Protein AF-A0A5K1DLA3-F1 (afdb_monomer_lite)

InterPro domains:
  IPR001357 BRCT domain [PF16770] (2-63)
  IPR001357 BRCT domain [PS50172] (1-63)
  IPR036420 BRCT domain superfamily [G3DSA:3.40.50.10190] (1-87)
  IPR036420 BRCT domain superfamily [SSF52113] (6-79)
  IPR051579 DNA Damage Response and Transcriptional Regulator [PTHR23196] (1-90)

Organism: NCBI:txid210225

Sequence (90 aa):
ILSRLGIYTASSSSDATHFVTDKFVRTRNMLESMALGKPVVTPSWLESCGQACCFIDEKKYILRDAKKEREIGFNMASSLVHAGQKPLLQ

Structure (mmCIF, N/CA/C/O backbone):
data_AF-A0A5K1DLA3-F1
#
_entry.id   AF-A0A5K1DLA3-F1
#
loop_
_atom_site.group_PDB
_atom_site.id
_atom_site.type_symbol
_atom_site.label_atom_id
_atom_site.label_alt_id
_atom_site.label_comp_id
_atom_site.label_asym_id
_atom_site.label_entity_id
_atom_site.label_seq_id
_atom_site.pdbx_PDB_ins_code
_atom_site.Cartn_x
_atom_site.Cartn_y
_atom_site.Cartn_z
_atom_site.occupancy
_atom_site.B_iso_or_equiv
_atom_site.auth_seq_id
_atom_site.auth_comp_id
_atom_site.auth_asym_id
_atom_site.auth_atom_id
_atom_site.pdbx_PDB_model_num
ATOM 1 N N . ILE A 1 1 ? 15.746 -8.686 -6.091 1.00 68.06 1 ILE A N 1
ATOM 2 C CA . ILE A 1 1 ? 14.362 -9.184 -6.305 1.00 68.06 1 ILE A CA 1
ATOM 3 C C . ILE A 1 1 ? 13.557 -8.162 -7.103 1.00 68.06 1 ILE A C 1
ATOM 5 O O . ILE A 1 1 ? 13.155 -8.488 -8.207 1.00 68.06 1 ILE A O 1
ATOM 9 N N . LEU A 1 2 ? 13.427 -6.922 -6.619 1.00 79.88 2 LEU A N 1
ATOM 10 C CA . LEU A 1 2 ? 12.640 -5.860 -7.269 1.00 79.88 2 LEU A CA 1
ATOM 11 C C . LEU A 1 2 ? 13.045 -5.568 -8.726 1.00 79.88 2 LEU A C 1
ATOM 13 O O . LEU A 1 2 ? 12.210 -5.661 -9.617 1.00 79.88 2 LEU A O 1
ATOM 17 N N . SER A 1 3 ? 14.335 -5.331 -8.989 1.00 82.19 3 SER A N 1
ATOM 18 C CA . SER A 1 3 ? 14.838 -5.035 -10.343 1.00 82.19 3 SER A CA 1
ATOM 19 C C . SER A 1 3 ? 14.603 -6.161 -11.355 1.00 82.19 3 SER A C 1
ATOM 21 O O . SER A 1 3 ? 14.342 -5.890 -12.521 1.00 82.19 3 SER A O 1
ATOM 23 N N . ARG A 1 4 ? 14.644 -7.427 -10.913 1.00 87.06 4 ARG A N 1
ATOM 24 C CA . ARG A 1 4 ? 14.379 -8.602 -11.764 1.00 87.06 4 ARG A CA 1
ATOM 25 C C . ARG A 1 4 ? 12.924 -8.674 -12.232 1.00 87.06 4 ARG A C 1
ATOM 27 O O . ARG A 1 4 ? 12.668 -9.260 -13.273 1.00 87.06 4 ARG A O 1
ATOM 34 N N . LEU A 1 5 ? 11.998 -8.105 -11.461 1.00 88.88 5 LEU A N 1
ATOM 35 C CA . LEU A 1 5 ? 10.569 -8.048 -11.776 1.00 88.88 5 LEU A CA 1
ATOM 36 C C . LEU A 1 5 ? 10.160 -6.701 -12.392 1.00 88.88 5 LEU A C 1
ATOM 38 O O . LEU A 1 5 ? 8.973 -6.447 -12.556 1.00 88.88 5 LEU A O 1
ATOM 42 N N . GLY A 1 6 ? 11.119 -5.816 -12.696 1.00 90.06 6 GLY A N 1
ATOM 43 C CA . GLY A 1 6 ? 10.823 -4.466 -13.186 1.00 90.06 6 GLY A CA 1
ATOM 44 C C . GLY A 1 6 ? 10.107 -3.584 -12.156 1.00 90.06 6 GLY A C 1
ATOM 45 O O . GLY A 1 6 ? 9.385 -2.666 -12.532 1.00 90.06 6 GLY A O 1
ATOM 46 N N . ILE A 1 7 ? 10.270 -3.867 -10.859 1.00 91.62 7 ILE A N 1
ATOM 47 C CA . ILE A 1 7 ? 9.708 -3.049 -9.782 1.00 91.62 7 ILE A CA 1
ATOM 48 C C . ILE A 1 7 ? 10.683 -1.922 -9.456 1.00 91.62 7 ILE A C 1
ATOM 50 O O . ILE A 1 7 ? 11.862 -2.163 -9.180 1.00 91.62 7 ILE A O 1
ATOM 54 N N . TYR A 1 8 ? 10.153 -0.703 -9.404 1.00 93.19 8 TYR A N 1
ATOM 55 C CA . TYR A 1 8 ? 10.885 0.506 -9.048 1.00 93.19 8 TYR A CA 1
ATOM 56 C C . TYR A 1 8 ? 10.178 1.239 -7.913 1.00 93.19 8 TYR A C 1
ATOM 58 O O . TYR A 1 8 ? 8.959 1.161 -7.756 1.00 93.19 8 TYR A O 1
ATOM 66 N N . THR A 1 9 ? 10.951 1.969 -7.115 1.00 94.00 9 THR A N 1
ATOM 67 C CA . THR A 1 9 ? 10.406 2.874 -6.104 1.00 94.00 9 THR A CA 1
ATOM 68 C C . THR A 1 9 ? 9.866 4.126 -6.783 1.00 94.00 9 THR A C 1
ATOM 70 O O . THR A 1 9 ? 10.621 4.837 -7.446 1.00 94.00 9 THR A O 1
ATOM 73 N N . ALA A 1 10 ? 8.579 4.408 -6.602 1.00 95.31 10 ALA A N 1
ATOM 74 C CA . ALA A 1 10 ? 7.986 5.658 -7.058 1.00 95.31 10 ALA A CA 1
ATOM 75 C C . ALA A 1 10 ? 8.444 6.838 -6.184 1.00 95.31 10 ALA A C 1
ATOM 77 O O . ALA A 1 10 ? 8.613 6.700 -4.972 1.00 95.31 10 ALA A O 1
ATOM 78 N N . SER A 1 11 ? 8.618 8.006 -6.802 1.00 92.00 11 SER A N 1
ATOM 79 C CA . SER A 1 11 ? 8.931 9.271 -6.123 1.00 92.00 11 SER A CA 1
ATOM 80 C C . SER A 1 11 ? 7.694 9.941 -5.520 1.00 92.00 11 SER A C 1
ATOM 82 O O . SER A 1 11 ? 7.828 10.756 -4.607 1.00 92.00 11 SER A O 1
ATOM 84 N N . SER A 1 12 ? 6.496 9.605 -6.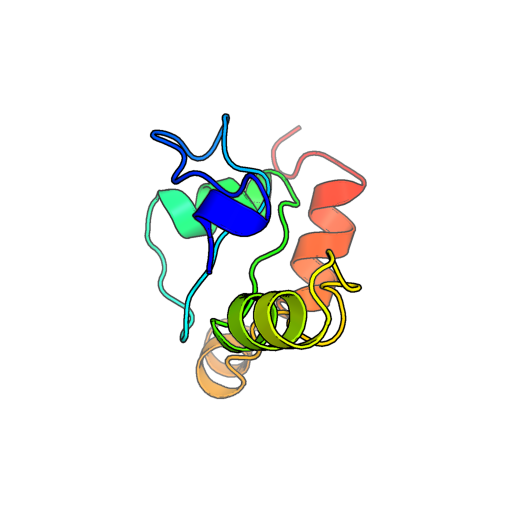010 1.00 92.38 12 SER A N 1
ATOM 85 C CA . SER A 1 12 ? 5.228 10.174 -5.558 1.00 92.38 12 SER A CA 1
ATOM 86 C C . SER A 1 12 ? 4.116 9.126 -5.492 1.00 92.38 12 SER A C 1
ATOM 88 O O . SER A 1 12 ? 4.155 8.095 -6.172 1.00 92.38 12 SER A O 1
ATOM 90 N N . SER A 1 13 ? 3.081 9.412 -4.698 1.00 90.44 13 SER A N 1
ATOM 91 C CA . SER A 1 13 ? 1.879 8.578 -4.637 1.00 90.44 13 SER A CA 1
ATOM 92 C C . SER A 1 13 ? 1.144 8.531 -5.968 1.00 90.44 13 SER A C 1
ATOM 94 O O . SER A 1 13 ? 0.447 7.556 -6.199 1.00 90.44 13 SER A O 1
ATOM 96 N N . SER A 1 14 ? 1.286 9.532 -6.843 1.00 89.94 14 SER A N 1
ATOM 97 C CA . SER A 1 14 ? 0.664 9.579 -8.175 1.00 89.94 14 SER A CA 1
ATOM 98 C C . SER A 1 14 ? 1.297 8.571 -9.136 1.00 89.94 14 SER A C 1
ATOM 100 O O . SER A 1 14 ? 0.565 7.881 -9.844 1.00 89.94 14 SER A O 1
ATOM 102 N N . ASP A 1 15 ? 2.621 8.413 -9.076 1.00 93.75 15 ASP A N 1
ATOM 103 C CA . ASP A 1 15 ? 3.391 7.501 -9.938 1.00 93.75 15 ASP A CA 1
ATOM 104 C C . ASP A 1 15 ? 3.408 6.056 -9.413 1.00 93.75 15 ASP A C 1
ATOM 106 O O . ASP A 1 15 ? 3.692 5.111 -10.147 1.00 93.75 15 ASP A O 1
ATOM 110 N N . ALA A 1 16 ? 3.115 5.865 -8.125 1.00 96.25 16 ALA A N 1
ATOM 111 C CA . ALA A 1 16 ? 3.083 4.548 -7.501 1.00 96.25 16 ALA A CA 1
ATOM 112 C C . ALA A 1 16 ? 1.908 3.700 -8.008 1.00 96.25 16 ALA A C 1
ATOM 114 O O . ALA A 1 16 ? 0.803 4.204 -8.188 1.00 96.25 16 ALA A O 1
ATOM 115 N N . THR A 1 17 ? 2.099 2.390 -8.156 1.00 95.88 17 THR A N 1
ATOM 116 C CA . THR A 1 17 ? 0.986 1.445 -8.376 1.00 95.88 17 THR A CA 1
ATOM 117 C C . THR A 1 17 ? 0.534 0.786 -7.077 1.00 95.88 17 THR A C 1
ATOM 119 O O . THR A 1 17 ? -0.651 0.537 -6.900 1.00 95.88 17 THR A O 1
ATOM 122 N N . HIS A 1 18 ? 1.468 0.550 -6.155 1.00 97.25 18 HIS A N 1
ATOM 123 C CA . HIS A 1 18 ? 1.240 -0.096 -4.865 1.00 97.25 18 HIS A CA 1
ATOM 124 C C . HIS A 1 18 ? 1.923 0.709 -3.763 1.00 97.25 18 HIS A C 1
ATOM 126 O O . HIS A 1 18 ? 3.000 1.273 -3.970 1.00 97.25 18 HIS A O 1
ATOM 132 N N . PHE A 1 19 ? 1.330 0.706 -2.575 1.00 97.62 19 PHE A N 1
ATOM 133 C CA . PHE A 1 19 ? 1.959 1.209 -1.362 1.00 97.62 19 PHE A CA 1
ATOM 134 C C . PHE A 1 19 ? 2.270 0.034 -0.434 1.00 97.62 19 PHE A C 1
ATOM 136 O O . PHE A 1 19 ? 1.368 -0.694 -0.025 1.00 97.62 19 PHE A O 1
ATOM 143 N N . VAL A 1 20 ? 3.548 -0.170 -0.114 1.00 97.44 20 VAL A N 1
ATOM 144 C CA . VAL A 1 20 ? 4.003 -1.322 0.679 1.00 97.44 20 VAL A CA 1
ATOM 145 C C . VAL A 1 20 ? 4.325 -0.876 2.101 1.00 97.44 20 VAL A C 1
ATOM 147 O O . VAL A 1 20 ? 5.153 0.012 2.300 1.00 97.44 20 VAL A O 1
ATOM 150 N N . THR A 1 21 ? 3.687 -1.486 3.098 1.00 97.69 21 THR A N 1
ATOM 151 C CA . THR A 1 21 ? 3.911 -1.178 4.518 1.00 97.69 21 THR A CA 1
ATOM 152 C C . THR A 1 21 ? 3.489 -2.340 5.423 1.00 97.69 21 THR A C 1
ATOM 154 O O . THR A 1 21 ? 2.683 -3.182 5.041 1.00 97.69 21 THR A O 1
ATOM 157 N N . ASP A 1 22 ? 4.036 -2.400 6.634 1.00 96.88 22 ASP A N 1
ATOM 158 C CA . ASP A 1 22 ? 3.745 -3.414 7.652 1.00 96.88 22 ASP A CA 1
ATOM 159 C C . ASP A 1 22 ? 2.620 -3.013 8.621 1.00 96.88 22 ASP A C 1
ATOM 161 O O . ASP A 1 22 ? 2.069 -3.871 9.311 1.00 96.88 22 ASP A O 1
ATOM 165 N N . LYS A 1 23 ? 2.262 -1.725 8.686 1.00 97.06 23 LYS A N 1
ATOM 166 C CA . LYS A 1 23 ? 1.301 -1.198 9.666 1.00 97.06 23 LYS A CA 1
ATOM 167 C C . LYS A 1 23 ? 0.531 0.007 9.151 1.00 97.06 23 LYS A C 1
ATOM 169 O O . LYS A 1 23 ? 0.983 0.727 8.263 1.00 97.06 23 LYS A O 1
ATOM 174 N N . PHE A 1 24 ? -0.617 0.281 9.768 1.00 97.88 24 PHE A N 1
ATOM 175 C CA . PHE A 1 24 ? -1.389 1.469 9.429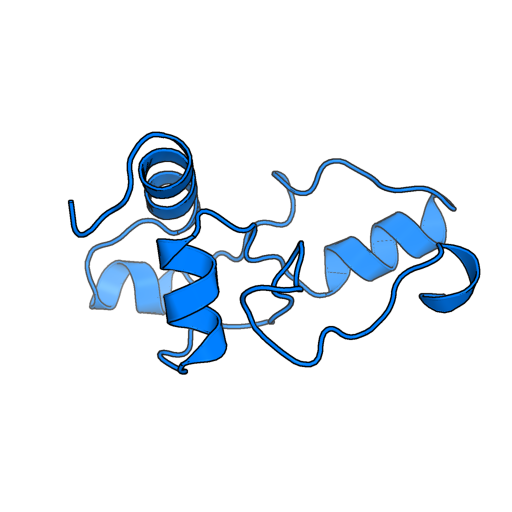 1.00 97.88 24 PHE A CA 1
ATOM 176 C C . PHE A 1 24 ? -0.808 2.717 10.104 1.00 97.88 24 PHE A C 1
ATOM 178 O O . PHE A 1 24 ? -0.797 2.838 11.331 1.00 97.88 24 PHE A O 1
ATOM 185 N N . VAL A 1 25 ? -0.377 3.688 9.296 1.00 96.31 25 VAL A N 1
ATOM 186 C CA . VAL A 1 25 ? 0.067 5.013 9.749 1.00 96.31 25 VAL A CA 1
ATOM 187 C C . VAL A 1 25 ? -0.514 6.108 8.862 1.00 96.31 25 VAL A C 1
ATOM 189 O O . VAL A 1 25 ? -0.496 6.019 7.643 1.00 96.31 25 VAL A O 1
ATOM 192 N N . ARG A 1 26 ? -0.994 7.202 9.458 1.00 95.44 26 ARG A N 1
ATOM 193 C CA . ARG A 1 26 ? -1.595 8.328 8.718 1.00 95.44 26 ARG A CA 1
ATOM 194 C C . ARG A 1 26 ? -0.540 9.255 8.100 1.00 95.44 26 ARG A C 1
ATOM 196 O O . ARG A 1 26 ? -0.534 10.455 8.356 1.00 95.44 26 ARG A O 1
ATOM 203 N N . THR A 1 27 ? 0.386 8.693 7.328 1.00 96.69 27 THR A N 1
ATOM 204 C CA . THR A 1 27 ? 1.337 9.468 6.524 1.00 96.69 27 THR A CA 1
ATOM 205 C C . THR A 1 27 ? 0.657 9.976 5.255 1.00 96.69 27 THR A C 1
ATOM 207 O O . THR A 1 27 ? -0.343 9.411 4.810 1.00 96.69 27 THR A O 1
ATOM 210 N N . ARG A 1 28 ? 1.222 11.029 4.646 1.00 95.56 28 ARG A N 1
ATOM 211 C CA . ARG A 1 28 ? 0.742 11.574 3.366 1.00 95.56 28 ARG A CA 1
ATOM 212 C C . ARG A 1 28 ? 0.597 10.471 2.313 1.00 95.56 28 ARG A C 1
ATOM 214 O O . ARG A 1 28 ? -0.500 10.255 1.817 1.00 95.56 28 ARG A O 1
ATOM 221 N N . ASN A 1 29 ? 1.672 9.725 2.057 1.00 95.44 29 ASN A N 1
ATOM 222 C CA . ASN A 1 29 ? 1.695 8.720 0.993 1.00 95.44 29 ASN A CA 1
ATOM 223 C C . ASN A 1 29 ? 0.684 7.592 1.223 1.00 95.44 29 ASN A C 1
ATOM 225 O O . ASN A 1 29 ? 0.090 7.097 0.269 1.00 95.44 29 ASN A O 1
ATOM 229 N N . MET A 1 30 ? 0.457 7.201 2.482 1.00 96.62 30 MET A N 1
ATOM 230 C CA . MET A 1 30 ? -0.530 6.174 2.800 1.00 96.62 30 MET A CA 1
ATOM 231 C C . MET A 1 30 ? -1.953 6.662 2.523 1.00 96.62 30 MET A C 1
ATOM 233 O O . MET A 1 30 ? -2.716 5.976 1.847 1.00 96.62 30 MET A O 1
ATOM 237 N N . LEU A 1 31 ? -2.303 7.854 3.009 1.00 96.12 31 LEU A N 1
ATOM 238 C CA . LEU A 1 31 ? -3.640 8.415 2.820 1.00 96.12 31 LEU A CA 1
ATOM 239 C C . LEU A 1 31 ? -3.921 8.753 1.352 1.00 96.12 31 LEU A C 1
ATOM 241 O O . LEU A 1 31 ? -5.021 8.490 0.879 1.00 96.12 31 LEU A O 1
ATOM 245 N N . GLU A 1 32 ? -2.935 9.274 0.620 1.00 95.56 32 GLU A N 1
ATOM 246 C CA . GLU A 1 32 ? -3.044 9.507 -0.825 1.00 95.56 32 GLU A CA 1
ATOM 247 C C . GLU A 1 32 ? -3.232 8.197 -1.593 1.00 95.56 32 GLU A C 1
ATOM 249 O O . GLU A 1 32 ? -4.123 8.107 -2.431 1.00 95.56 32 GLU A O 1
ATOM 254 N N . SER A 1 33 ? -2.453 7.157 -1.274 1.00 96.12 33 SER A N 1
ATOM 255 C CA . SER A 1 33 ? -2.612 5.840 -1.903 1.00 96.12 33 SER A CA 1
ATOM 256 C C . SER A 1 33 ? -4.009 5.273 -1.658 1.00 96.12 33 SER A C 1
ATOM 258 O O . SER A 1 33 ? -4.660 4.825 -2.598 1.00 96.12 33 SER A O 1
ATOM 260 N N . MET A 1 34 ? -4.511 5.370 -0.422 1.00 95.94 34 MET A N 1
ATOM 261 C CA . MET A 1 34 ? -5.873 4.950 -0.089 1.00 95.94 34 MET A CA 1
ATOM 262 C C . MET A 1 34 ? -6.933 5.763 -0.838 1.00 95.94 34 MET A C 1
ATOM 264 O O . MET A 1 34 ? -7.879 5.184 -1.363 1.00 95.94 34 MET A O 1
ATOM 268 N N . ALA A 1 35 ? -6.780 7.087 -0.910 1.00 94.75 35 ALA A N 1
ATOM 269 C CA . ALA A 1 35 ? -7.727 7.964 -1.595 1.00 94.75 35 ALA A CA 1
ATOM 270 C C . ALA A 1 35 ? -7.767 7.734 -3.112 1.00 94.75 35 ALA A C 1
ATOM 272 O O . ALA A 1 35 ? -8.819 7.897 -3.725 1.00 94.75 35 ALA A O 1
ATOM 273 N N . LEU A 1 36 ? -6.640 7.323 -3.696 1.00 93.69 36 LEU A N 1
ATOM 274 C CA . LEU A 1 36 ? -6.514 6.934 -5.100 1.00 93.69 36 LEU A CA 1
ATOM 275 C C . LEU A 1 36 ? -6.927 5.472 -5.362 1.00 93.69 36 LEU A C 1
ATOM 277 O O . LEU A 1 36 ? -6.781 5.002 -6.487 1.00 93.69 36 LEU A O 1
ATOM 281 N N . GLY A 1 37 ? -7.385 4.733 -4.344 1.00 94.88 37 GLY A N 1
ATOM 282 C CA . GLY A 1 37 ? -7.752 3.319 -4.473 1.00 94.88 37 GLY A CA 1
ATOM 283 C C . GLY A 1 37 ? -6.571 2.394 -4.781 1.00 94.88 37 GLY A C 1
ATOM 284 O O . GLY A 1 37 ? -6.770 1.282 -5.267 1.00 94.88 37 GLY A O 1
ATOM 285 N N . LYS A 1 38 ? -5.334 2.834 -4.521 1.00 95.62 38 LYS A N 1
ATOM 286 C CA . LYS A 1 38 ? -4.123 2.049 -4.778 1.00 95.62 38 LYS A CA 1
ATOM 287 C C . LYS A 1 38 ? -3.967 0.970 -3.710 1.00 95.62 38 LYS A C 1
ATOM 289 O O . LYS A 1 38 ? -4.111 1.283 -2.525 1.00 95.62 38 LYS A O 1
ATOM 294 N N . PRO A 1 39 ? -3.633 -0.278 -4.082 1.00 97.25 39 PRO A N 1
ATOM 295 C CA . PRO A 1 39 ? -3.422 -1.339 -3.112 1.00 97.25 39 PRO A CA 1
ATOM 296 C C . PRO A 1 39 ? -2.402 -0.948 -2.042 1.00 97.25 39 PRO A C 1
ATOM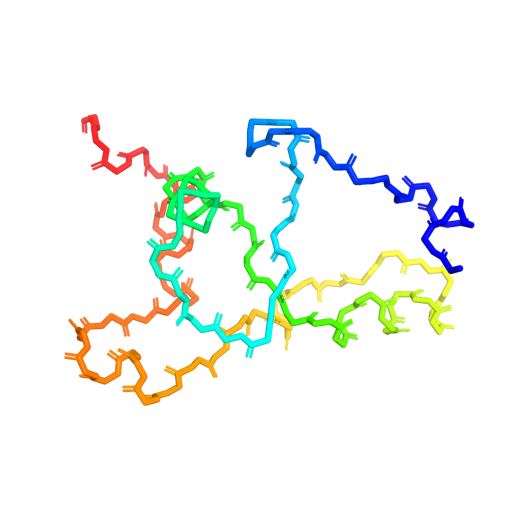 298 O O . PRO A 1 39 ? -1.271 -0.555 -2.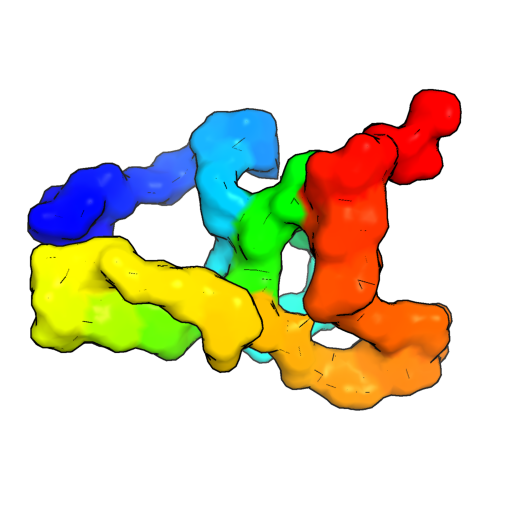343 1.00 97.25 39 PRO A O 1
ATOM 301 N N . VAL A 1 40 ? -2.809 -1.094 -0.783 1.00 98.06 40 VAL A N 1
ATOM 302 C CA . VAL A 1 40 ? -1.921 -1.005 0.374 1.00 98.06 40 VAL A CA 1
ATOM 303 C C . VAL A 1 40 ? -1.617 -2.426 0.826 1.00 98.06 40 VAL A C 1
ATOM 305 O O . VAL A 1 40 ? -2.496 -3.094 1.368 1.00 98.06 40 VAL A O 1
ATOM 308 N N . VAL A 1 41 ? -0.395 -2.895 0.586 1.00 98.38 41 VAL A N 1
ATOM 309 C CA . VAL A 1 41 ? 0.002 -4.302 0.758 1.00 98.38 41 VAL A CA 1
ATOM 310 C C . VAL A 1 41 ? 1.126 -4.472 1.773 1.00 98.38 41 VAL A C 1
ATOM 312 O O . VAL A 1 41 ? 1.894 -3.546 2.036 1.00 98.38 41 VAL A O 1
ATOM 315 N N . THR A 1 42 ? 1.255 -5.679 2.316 1.00 98.25 42 THR A N 1
ATOM 316 C CA . THR A 1 42 ? 2.371 -6.053 3.190 1.00 98.25 42 THR A CA 1
ATOM 317 C C . THR A 1 42 ? 3.640 -6.392 2.392 1.00 98.25 42 THR A C 1
ATOM 319 O O . THR A 1 42 ? 3.552 -6.777 1.220 1.00 98.25 42 THR A O 1
ATOM 322 N N . PRO A 1 43 ? 4.842 -6.315 3.004 1.00 97.12 43 PRO A N 1
ATOM 323 C CA . PRO A 1 43 ? 6.093 -6.714 2.349 1.00 97.12 43 PRO A CA 1
ATOM 324 C C . PRO A 1 43 ? 6.087 -8.152 1.805 1.00 97.12 43 PRO A C 1
ATOM 326 O O . PRO A 1 43 ? 6.736 -8.430 0.797 1.00 97.12 43 PRO A O 1
ATOM 329 N N . SER A 1 44 ? 5.295 -9.046 2.404 1.00 96.88 44 SER A N 1
ATOM 330 C CA . SER A 1 44 ? 5.157 -10.443 1.977 1.00 96.88 44 SER A CA 1
ATOM 331 C C . SER A 1 44 ? 4.621 -10.606 0.552 1.00 96.88 44 SER A C 1
ATOM 333 O O . SER A 1 44 ? 4.868 -11.640 -0.073 1.00 96.88 44 SER A O 1
ATOM 335 N N . TRP A 1 45 ? 3.935 -9.598 -0.000 1.00 97.44 45 TRP A N 1
ATOM 336 C CA . TRP A 1 45 ? 3.567 -9.588 -1.418 1.00 97.44 45 TRP A CA 1
ATOM 337 C C . TRP A 1 45 ? 4.809 -9.569 -2.314 1.00 97.44 45 TRP A C 1
ATOM 339 O O . TRP A 1 45 ? 4.933 -10.391 -3.217 1.00 97.44 45 TRP A O 1
ATOM 349 N N . LEU A 1 46 ? 5.777 -8.692 -2.019 1.00 95.81 46 LEU A N 1
ATOM 350 C CA . LEU A 1 46 ? 7.028 -8.591 -2.777 1.00 95.81 46 LEU A CA 1
ATOM 351 C C . LEU A 1 46 ? 7.867 -9.865 -2.658 1.00 95.81 46 LEU A C 1
ATOM 353 O O . LEU A 1 46 ? 8.470 -10.301 -3.639 1.00 95.81 46 LEU A O 1
ATOM 357 N N . GLU A 1 47 ? 7.902 -10.467 -1.468 1.00 94.88 47 GLU A N 1
ATOM 358 C CA . GLU A 1 47 ? 8.577 -11.747 -1.234 1.00 94.88 47 GLU A CA 1
ATOM 359 C C . GLU A 1 47 ? 7.954 -12.859 -2.080 1.00 94.88 47 GLU A C 1
ATOM 361 O O . GLU A 1 47 ? 8.667 -13.585 -2.77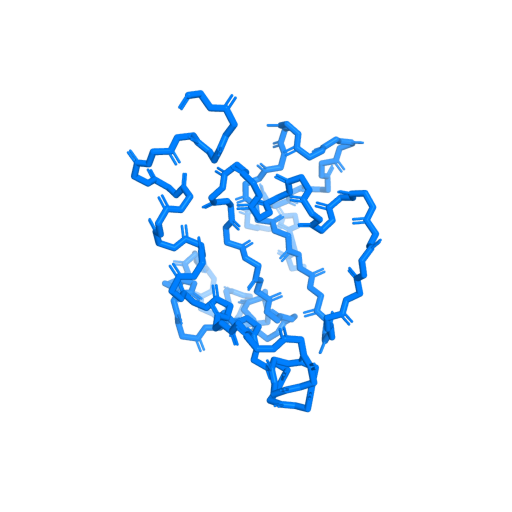3 1.00 94.88 47 GLU A O 1
ATOM 366 N N . SER A 1 48 ? 6.623 -12.940 -2.085 1.00 95.56 48 SER A N 1
ATOM 367 C CA . SER A 1 48 ? 5.877 -13.952 -2.833 1.00 95.56 48 SER A CA 1
ATOM 368 C C . SER A 1 48 ? 6.004 -13.750 -4.349 1.00 95.56 48 SER A C 1
ATOM 370 O O . SER A 1 48 ? 6.243 -14.717 -5.070 1.00 95.56 48 SER A O 1
ATOM 372 N N . CYS A 1 49 ? 5.961 -12.505 -4.840 1.00 95.56 49 CYS A N 1
ATOM 373 C CA . CYS A 1 49 ? 6.294 -12.179 -6.231 1.00 95.56 49 CYS A CA 1
ATOM 374 C C . CYS A 1 49 ? 7.729 -12.613 -6.578 1.00 95.56 49 CYS A C 1
ATOM 376 O O . CYS A 1 49 ? 7.993 -13.181 -7.638 1.00 95.56 49 CYS A O 1
ATOM 378 N N . GLY A 1 50 ? 8.674 -12.373 -5.664 1.00 93.94 50 GLY A N 1
ATOM 379 C CA . GLY A 1 50 ? 10.072 -12.767 -5.818 1.00 93.94 50 GLY A CA 1
ATOM 380 C C . GLY A 1 50 ? 10.270 -14.277 -5.929 1.00 93.94 50 GLY A C 1
ATOM 381 O O . GLY A 1 50 ? 11.075 -14.720 -6.747 1.00 93.94 50 GLY A O 1
ATOM 382 N N . GLN A 1 51 ? 9.528 -15.052 -5.138 1.00 93.94 51 GLN A N 1
ATOM 383 C CA . GLN A 1 51 ? 9.538 -16.517 -5.170 1.00 93.94 51 GLN A CA 1
ATOM 384 C C . GLN A 1 51 ? 8.885 -17.061 -6.446 1.00 93.94 51 GLN A C 1
ATOM 386 O O . GLN A 1 51 ? 9.446 -17.945 -7.089 1.00 93.94 51 GLN A O 1
ATOM 391 N N . ALA A 1 52 ? 7.744 -16.498 -6.848 1.00 94.12 52 ALA A N 1
ATOM 392 C CA . ALA A 1 52 ? 7.026 -16.897 -8.057 1.00 94.12 52 ALA A CA 1
ATOM 393 C C . ALA A 1 52 ? 7.706 -16.430 -9.359 1.00 94.12 52 ALA A C 1
ATOM 395 O O . ALA A 1 52 ? 7.355 -16.897 -10.438 1.00 94.12 52 ALA A O 1
ATOM 396 N N . CYS A 1 53 ? 8.675 -15.510 -9.268 1.00 91.94 53 CYS A N 1
ATOM 397 C CA . CYS A 1 53 ? 9.293 -14.829 -10.409 1.00 91.94 53 CYS A CA 1
ATOM 398 C C . CYS A 1 53 ? 8.278 -14.105 -11.321 1.00 91.94 53 CYS A C 1
ATOM 400 O O . CYS A 1 53 ? 8.553 -13.882 -12.499 1.00 91.94 53 CYS A O 1
ATOM 402 N N . CYS A 1 54 ? 7.126 -13.710 -10.778 1.00 92.81 54 CYS A N 1
ATOM 403 C CA . CYS A 1 54 ? 6.078 -12.971 -11.477 1.00 92.81 54 CYS A CA 1
ATOM 404 C C . CYS A 1 54 ? 5.247 -12.135 -10.492 1.00 92.81 54 CYS A C 1
ATOM 406 O O . CYS A 1 54 ? 5.378 -12.277 -9.276 1.00 92.81 54 CYS A O 1
ATOM 408 N N . PHE A 1 55 ? 4.390 -11.257 -11.016 1.00 92.31 55 PHE A N 1
ATOM 409 C CA . PHE A 1 55 ? 3.392 -10.573 -10.197 1.00 92.31 55 PHE A CA 1
ATOM 410 C C . PHE A 1 55 ? 2.269 -11.539 -9.824 1.00 92.31 55 PHE A C 1
ATOM 412 O O . PHE A 1 55 ? 1.730 -12.236 -10.684 1.00 92.31 55 PHE A O 1
ATOM 419 N N . ILE A 1 56 ? 1.908 -11.552 -8.545 1.00 94.81 56 ILE A N 1
ATOM 420 C CA . ILE A 1 56 ? 0.775 -12.317 -8.025 1.00 94.81 56 ILE A CA 1
ATOM 421 C C . ILE A 1 56 ? -0.314 -11.369 -7.528 1.00 94.81 56 ILE A C 1
ATOM 423 O O . ILE A 1 56 ? -0.030 -10.218 -7.197 1.00 94.81 56 ILE A O 1
ATOM 427 N N . ASP A 1 57 ? -1.536 -11.887 -7.420 1.00 95.62 57 ASP A N 1
ATOM 428 C CA . ASP A 1 57 ? -2.696 -11.144 -6.922 1.00 95.62 57 ASP A CA 1
ATOM 429 C C . ASP A 1 57 ? -2.435 -10.529 -5.538 1.00 95.62 57 ASP A C 1
ATOM 431 O O . ASP A 1 57 ? -2.191 -11.226 -4.545 1.00 95.62 57 ASP A O 1
ATOM 435 N N . GLU A 1 58 ? -2.509 -9.204 -5.478 1.00 95.81 58 GLU A N 1
ATOM 436 C CA . GLU A 1 58 ? -2.238 -8.402 -4.295 1.00 95.81 58 GLU A CA 1
ATOM 437 C C . GLU A 1 58 ? -3.338 -8.499 -3.233 1.00 95.81 58 GLU A C 1
ATOM 439 O O . GLU A 1 58 ? -3.086 -8.225 -2.057 1.00 95.81 58 GLU A O 1
ATOM 444 N N . LYS A 1 59 ? -4.552 -8.935 -3.603 1.00 94.69 59 LYS A N 1
ATOM 445 C CA . LYS A 1 59 ? -5.724 -8.956 -2.707 1.00 94.69 59 LYS A CA 1
ATOM 446 C C . LYS A 1 59 ? -5.494 -9.769 -1.436 1.00 94.69 59 LYS A C 1
ATOM 448 O O . LYS A 1 59 ? -5.999 -9.410 -0.375 1.00 94.69 59 LYS A O 1
ATOM 453 N N . LYS A 1 60 ? -4.706 -10.845 -1.526 1.00 95.75 60 LYS A N 1
ATOM 454 C CA . LYS A 1 60 ? -4.347 -11.704 -0.380 1.00 95.75 60 LYS A CA 1
ATOM 455 C C . LYS A 1 60 ? -3.351 -11.054 0.581 1.00 95.75 60 LYS A C 1
ATOM 457 O O . LYS A 1 60 ? -3.163 -11.551 1.686 1.00 95.75 60 LYS A O 1
ATOM 462 N N . TYR A 1 61 ? -2.728 -9.959 0.161 1.00 98.00 61 TYR A N 1
ATOM 463 C CA . TYR A 1 61 ? -1.660 -9.273 0.874 1.00 98.00 61 TYR A CA 1
ATOM 464 C C . TYR A 1 61 ? -2.046 -7.856 1.291 1.00 98.00 61 TYR A C 1
ATOM 466 O O . TYR A 1 61 ? -1.188 -7.121 1.780 1.00 98.00 61 TYR A O 1
ATOM 474 N N . ILE A 1 62 ? -3.313 -7.462 1.114 1.00 98.19 62 ILE A N 1
ATOM 475 C CA . ILE A 1 62 ? -3.816 -6.179 1.604 1.00 98.19 62 ILE A CA 1
ATOM 476 C C . ILE A 1 62 ? -3.529 -6.067 3.101 1.00 98.19 62 ILE A C 1
ATOM 478 O O . ILE A 1 62 ? -3.814 -6.982 3.878 1.00 98.19 62 ILE A O 1
ATOM 482 N N . LEU A 1 63 ? -2.954 -4.933 3.499 1.00 98.44 63 LEU A N 1
ATOM 483 C CA . LEU A 1 63 ? -2.612 -4.648 4.883 1.00 98.44 63 LEU A CA 1
ATOM 484 C C . LEU A 1 63 ? -3.845 -4.803 5.779 1.00 98.44 63 LEU A C 1
ATOM 486 O O . LEU A 1 63 ? -4.890 -4.197 5.538 1.00 98.44 63 LEU A O 1
ATOM 490 N N . ARG A 1 64 ? -3.679 -5.556 6.868 1.00 97.44 64 ARG A N 1
ATOM 491 C CA . ARG A 1 64 ? -4.701 -5.745 7.896 1.00 97.44 64 ARG A CA 1
ATOM 492 C C . ARG A 1 64 ? -4.163 -5.350 9.266 1.00 97.44 64 ARG A C 1
ATOM 494 O O . ARG A 1 64 ? -3.565 -6.164 9.962 1.00 97.44 64 ARG A O 1
ATOM 501 N N . ASP A 1 65 ? -4.430 -4.117 9.683 1.00 97.50 65 ASP A N 1
ATOM 502 C CA . ASP A 1 65 ? -4.113 -3.645 11.036 1.00 97.50 65 ASP A CA 1
ATOM 503 C C . ASP A 1 65 ? -5.382 -3.661 11.894 1.00 97.50 65 ASP A C 1
ATOM 505 O O . ASP A 1 65 ? -6.059 -2.651 12.077 1.00 97.50 6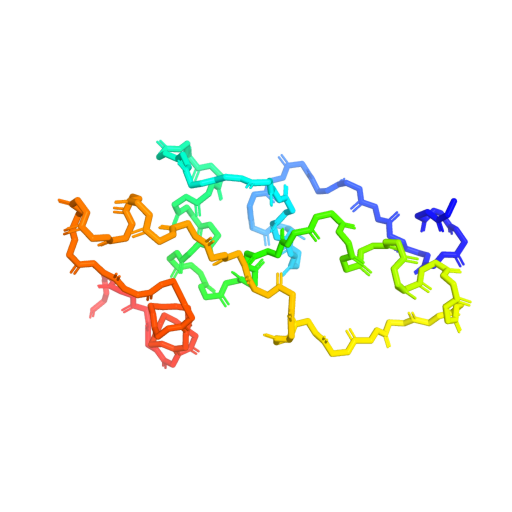5 ASP A O 1
ATOM 509 N N . ALA A 1 66 ? -5.741 -4.842 12.408 1.00 97.31 66 ALA A N 1
ATOM 510 C CA . ALA A 1 66 ? -7.001 -5.041 13.129 1.00 97.31 66 ALA A CA 1
ATOM 511 C C . ALA A 1 66 ? -7.161 -4.117 14.351 1.00 97.31 66 ALA A C 1
ATOM 513 O O . ALA A 1 66 ? -8.285 -3.757 14.710 1.00 97.31 66 ALA A O 1
ATOM 514 N N . LYS A 1 67 ? -6.049 -3.723 14.984 1.00 97.50 67 LYS A N 1
ATOM 515 C CA . LYS A 1 67 ? -6.058 -2.801 16.120 1.00 97.50 67 LYS A CA 1
ATOM 516 C C . LYS A 1 67 ? -6.445 -1.398 15.659 1.00 97.50 67 LYS A C 1
ATOM 518 O O . LYS A 1 67 ? -7.390 -0.831 16.206 1.00 97.50 67 LYS A O 1
ATOM 523 N N . LYS A 1 68 ? -5.749 -0.854 14.653 1.00 97.69 68 LYS A N 1
ATOM 524 C CA . LYS A 1 68 ? -6.019 0.500 14.147 1.00 97.69 68 LYS A CA 1
ATOM 525 C C . LYS A 1 68 ? -7.347 0.609 13.419 1.00 97.69 68 LYS A C 1
ATOM 527 O O . LYS A 1 68 ? -8.040 1.608 13.574 1.00 97.69 68 LYS A O 1
ATOM 532 N N . GLU A 1 69 ? -7.733 -0.426 12.689 1.00 98.00 69 GLU A N 1
ATOM 533 C CA . GLU A 1 69 ? -9.039 -0.497 12.042 1.00 98.00 69 GLU A CA 1
ATOM 534 C C . GLU A 1 69 ? -10.190 -0.429 13.044 1.00 98.00 69 GLU A C 1
ATOM 536 O O . GLU A 1 69 ? -11.133 0.330 12.835 1.00 98.00 69 GLU A O 1
ATOM 541 N N . ARG A 1 70 ? -10.089 -1.152 14.167 1.00 98.06 70 ARG A N 1
ATOM 542 C CA . ARG A 1 70 ? -11.085 -1.079 15.244 1.00 98.06 70 ARG A CA 1
ATOM 543 C C . ARG A 1 70 ? -11.092 0.285 15.931 1.00 98.06 70 ARG A C 1
ATOM 545 O O . ARG A 1 70 ? -12.161 0.796 16.230 1.00 98.06 70 ARG A O 1
ATOM 552 N N . GLU A 1 71 ? -9.915 0.847 16.196 1.00 97.81 71 GLU A N 1
ATOM 553 C CA . GLU A 1 71 ? -9.756 2.152 16.855 1.00 97.81 71 GLU A CA 1
ATOM 554 C C . GLU A 1 71 ? -10.380 3.291 16.039 1.00 97.81 71 GLU A C 1
ATOM 556 O O . GLU A 1 71 ? -11.013 4.178 16.602 1.00 97.81 71 GLU A O 1
ATOM 561 N N . ILE A 1 72 ? -10.206 3.262 14.717 1.00 96.12 72 ILE A N 1
ATOM 562 C CA . ILE A 1 72 ? -10.678 4.315 13.809 1.00 96.12 72 ILE A CA 1
ATOM 563 C C . ILE A 1 72 ? -12.092 4.016 13.282 1.00 96.12 72 ILE A C 1
ATOM 565 O O . ILE A 1 72 ? -12.811 4.937 12.906 1.00 96.12 72 ILE A O 1
ATOM 569 N N . GLY A 1 73 ? -12.508 2.748 13.266 1.00 97.25 73 GLY A N 1
ATOM 570 C CA . GLY A 1 73 ? -13.816 2.331 12.763 1.00 97.25 73 GLY A CA 1
ATOM 571 C C . GLY A 1 73 ? -13.872 2.222 11.239 1.00 97.25 73 GLY A C 1
ATOM 572 O O . GLY A 1 73 ? -14.845 2.654 10.628 1.00 97.25 73 GLY A O 1
ATOM 573 N N . PHE A 1 74 ? -12.842 1.655 10.608 1.00 97.00 74 PHE A N 1
ATOM 574 C CA . PHE A 1 74 ? -12.818 1.421 9.157 1.00 97.00 74 PHE A CA 1
ATOM 575 C C . PHE A 1 74 ? -12.354 0.002 8.815 1.00 97.00 74 PHE A C 1
ATOM 577 O O . PHE A 1 74 ? -11.919 -0.751 9.683 1.00 97.00 74 PHE A O 1
ATOM 584 N N . ASN A 1 75 ? -12.445 -0.359 7.534 1.00 97.56 75 ASN A N 1
ATOM 585 C CA . ASN A 1 75 ? -11.927 -1.613 7.001 1.00 97.56 75 ASN A CA 1
ATOM 586 C C . ASN A 1 75 ? -11.019 -1.320 5.806 1.00 97.56 75 ASN A C 1
ATOM 588 O O . ASN A 1 75 ? -11.510 -0.811 4.802 1.00 97.56 75 ASN A O 1
ATOM 592 N N . MET A 1 76 ? -9.728 -1.661 5.893 1.00 97.25 76 MET A N 1
ATOM 593 C CA . MET A 1 76 ? -8.757 -1.320 4.845 1.00 97.25 76 MET A CA 1
ATOM 594 C C . MET A 1 76 ? -9.189 -1.821 3.462 1.00 97.25 76 MET A C 1
ATOM 596 O O . MET A 1 76 ? -9.305 -1.031 2.528 1.00 97.25 76 MET A O 1
ATOM 600 N N . ALA A 1 77 ? -9.487 -3.116 3.336 1.00 96.12 77 ALA A N 1
ATOM 601 C CA . ALA A 1 77 ? -9.860 -3.719 2.058 1.00 96.12 77 ALA A CA 1
ATOM 602 C C . ALA A 1 77 ? -11.120 -3.073 1.459 1.00 96.12 77 ALA A C 1
ATOM 604 O O . ALA A 1 77 ? -11.142 -2.725 0.282 1.00 96.12 77 ALA A O 1
ATOM 605 N N . SER A 1 78 ? -12.146 -2.850 2.282 1.00 95.88 78 SER A N 1
ATOM 606 C CA . SER A 1 78 ? -13.395 -2.222 1.838 1.00 95.88 78 SER A CA 1
ATOM 607 C C . SER A 1 78 ? -13.171 -0.765 1.433 1.00 95.88 78 SER A C 1
ATOM 609 O O . SER A 1 78 ? -13.687 -0.329 0.411 1.00 95.88 78 SER A O 1
ATOM 611 N N . SER A 1 79 ? -12.381 -0.006 2.197 1.00 96.19 79 SER A N 1
ATOM 612 C CA . SER A 1 79 ? -12.041 1.384 1.874 1.00 96.19 79 SER A CA 1
ATOM 613 C C . SER A 1 79 ? -11.323 1.502 0.529 1.00 96.19 79 SER A C 1
ATOM 615 O O . SER A 1 79 ? -11.682 2.371 -0.262 1.00 96.19 79 SER A O 1
ATOM 617 N N . LEU A 1 80 ? -10.365 0.614 0.245 1.00 96.06 80 LEU A N 1
ATOM 618 C CA . LEU A 1 80 ? -9.655 0.589 -1.037 1.00 96.06 80 LEU A CA 1
ATOM 619 C C . LEU A 1 80 ? -10.587 0.252 -2.207 1.00 96.06 80 LEU A C 1
ATOM 621 O O . LEU A 1 80 ? -10.529 0.917 -3.238 1.00 96.06 80 LEU A O 1
ATOM 625 N N . VAL A 1 81 ? -11.486 -0.726 -2.036 1.00 94.69 81 VAL A N 1
ATOM 626 C CA . VAL A 1 81 ? -12.483 -1.081 -3.062 1.00 94.69 81 VAL A CA 1
ATOM 627 C C . VAL A 1 81 ? -13.395 0.104 -3.380 1.00 94.69 81 VAL A C 1
ATOM 629 O O . VAL A 1 81 ? -13.588 0.417 -4.551 1.00 94.69 81 VAL A O 1
ATOM 632 N N . HIS A 1 82 ? -13.923 0.793 -2.365 1.00 94.75 82 HIS A N 1
ATOM 633 C CA . HIS A 1 82 ? -14.789 1.954 -2.587 1.00 94.75 82 HIS A CA 1
ATOM 634 C C . HIS A 1 82 ? -14.045 3.112 -3.266 1.00 94.75 82 HIS A C 1
ATOM 636 O O . HIS A 1 82 ? -14.567 3.697 -4.214 1.00 94.75 82 HIS A O 1
ATOM 642 N N . ALA A 1 83 ? -12.817 3.415 -2.830 1.00 94.62 83 ALA A N 1
ATOM 643 C CA . ALA A 1 83 ? -12.007 4.480 -3.422 1.00 94.62 83 ALA A CA 1
ATOM 644 C C . ALA A 1 83 ? -11.622 4.193 -4.885 1.00 94.62 83 ALA A C 1
ATOM 646 O O . ALA A 1 83 ? -11.535 5.115 -5.691 1.00 94.62 83 ALA A O 1
ATOM 647 N N . GLY A 1 84 ? -11.444 2.918 -5.250 1.00 90.25 84 GLY A N 1
ATOM 648 C CA . GLY A 1 84 ? -11.213 2.508 -6.638 1.00 90.25 84 GLY A CA 1
ATOM 649 C C . GLY A 1 84 ? -12.445 2.632 -7.545 1.00 90.25 84 GLY A C 1
ATOM 650 O O . GLY A 1 84 ? -12.301 2.675 -8.763 1.00 90.25 84 GLY A O 1
ATOM 651 N N . GLN A 1 85 ? -13.654 2.693 -6.977 1.00 91.88 85 GLN A N 1
ATOM 652 C CA . GLN A 1 85 ? -14.906 2.831 -7.733 1.00 91.88 85 GLN A CA 1
ATOM 653 C C . GLN A 1 85 ? -15.314 4.289 -7.935 1.00 91.88 85 GLN A C 1
ATOM 655 O O . GLN A 1 85 ? -15.823 4.648 -8.997 1.00 91.88 85 GLN A O 1
ATOM 660 N N . LYS A 1 86 ? -15.125 5.126 -6.912 1.00 88.38 86 LYS A N 1
ATOM 661 C CA . LYS A 1 86 ? -15.463 6.547 -6.959 1.00 88.38 86 LYS A CA 1
ATOM 662 C C . LYS A 1 86 ? -14.406 7.361 -6.203 1.00 88.38 86 LYS A C 1
ATOM 664 O O . LYS A 1 86 ? -14.052 6.989 -5.083 1.00 88.38 86 LYS A O 1
ATOM 669 N N . PRO A 1 87 ? -13.979 8.518 -6.740 1.00 84.12 87 PRO A N 1
ATOM 670 C CA . PRO A 1 87 ? -13.152 9.462 -5.999 1.00 84.12 87 PRO A CA 1
ATOM 671 C C . PRO A 1 87 ? -13.824 9.883 -4.688 1.00 84.12 87 PRO A C 1
ATOM 673 O O . PRO A 1 87 ? -14.984 10.297 -4.674 1.00 84.12 87 PRO A O 1
ATOM 676 N N . LEU A 1 88 ? -13.085 9.796 -3.580 1.00 85.06 88 LEU A N 1
ATOM 677 C CA . LEU A 1 88 ? -13.626 10.057 -2.239 1.00 85.06 88 LEU A CA 1
ATOM 678 C C . LEU A 1 88 ? -14.089 11.508 -2.031 1.00 85.06 88 LEU A C 1
ATOM 680 O O . LEU A 1 88 ? -14.941 11.752 -1.182 1.00 85.06 88 LEU A O 1
ATOM 684 N N . LEU A 1 89 ? -13.508 12.462 -2.766 1.00 82.25 89 LEU A N 1
ATOM 685 C CA . LEU A 1 89 ? -13.683 13.906 -2.554 1.00 82.25 89 LEU A CA 1
ATOM 686 C C . LEU A 1 89 ? -14.330 14.627 -3.754 1.00 82.25 89 LEU A C 1
ATOM 688 O O . LEU A 1 89 ? -14.102 15.822 -3.932 1.00 82.25 89 LEU A O 1
ATOM 692 N N . GLN A 1 90 ? -15.105 13.909 -4.578 1.00 65.31 90 GLN A N 1
ATOM 693 C CA . GLN A 1 90 ? -15.904 14.479 -5.677 1.00 65.31 90 GLN A CA 1
ATOM 694 C C . GLN A 1 90 ? -17.413 14.401 -5.434 1.00 65.31 90 GLN A C 1
ATOM 696 O O . GLN A 1 90 ? -17.923 13.325 -5.016 1.00 65.31 90 GLN A O 1
#

Foldseek 3Di:
DQVLAVHDDDPALVPDQEAEDAADDPDPSRVSCLLQLHAYFYCVQVVVCVVVVYHDDRLVGGHDPPPVCVVVVHDRSVSSVVSNVDRPPD

pLDDT: mean 93.99, std 5.6, range [65.31, 98.44]

Secondary structure (DSSP, 8-state):
-TGGGT----SSTTT-S-EE-SS----HHHHHHHHTT--EE-HHHHHHHHHHTS---GGGGB---HHHHHHHT--HHHHHHHHHHS-TT-

Radius of gyration: 13.32 Å; chains: 1; bounding box: 31×31×30 Å